Protein AF-A0A2V6IA35-F1 (afdb_monomer_lite)

Foldseek 3Di:
DQDVVLLVVLLCCDCPVVVDDPPDDDDDDDDPDDPNSVVSNVVNNVVD

Sequence (48 aa):
MHDARFDKLAKLLVEYSTRLKRNENVLIEPFDVPDEMTIALIRAVRKA

pLDDT: mean 95.54, std 4.83, range [67.38, 98.31]

Structure (mmCIF, N/CA/C/O backbone):
data_AF-A0A2V6IA35-F1
#
_entry.id   AF-A0A2V6IA35-F1
#
loop_
_atom_site.group_PDB
_atom_site.id
_atom_site.type_symbol
_atom_site.label_atom_id
_atom_site.label_alt_id
_atom_site.label_comp_id
_atom_site.label_asym_id
_atom_site.label_entity_id
_atom_site.label_seq_id
_atom_site.pdbx_PDB_ins_code
_atom_site.Cartn_x
_atom_site.Cartn_y
_atom_site.Cartn_z
_atom_site.occupancy
_atom_site.B_iso_or_equiv
_atom_site.auth_seq_id
_atom_site.auth_comp_id
_atom_site.auth_asym_id
_atom_site.auth_atom_id
_atom_site.pdbx_PDB_model_num
ATOM 1 N N . MET A 1 1 ? 0.719 -5.386 -17.362 1.00 67.38 1 MET A N 1
ATOM 2 C CA . MET A 1 1 ? 0.554 -6.734 -16.769 1.00 67.38 1 MET A CA 1
ATOM 3 C C . MET A 1 1 ? 0.457 -6.534 -15.269 1.00 67.38 1 MET A C 1
ATOM 5 O O . MET A 1 1 ? 1.334 -5.885 -14.726 1.00 67.38 1 MET A O 1
ATOM 9 N N . HIS A 1 2 ? -0.629 -6.971 -14.630 1.00 81.19 2 HIS A N 1
ATOM 10 C CA . HIS A 1 2 ? -0.838 -6.741 -13.196 1.00 81.19 2 HIS A CA 1
AT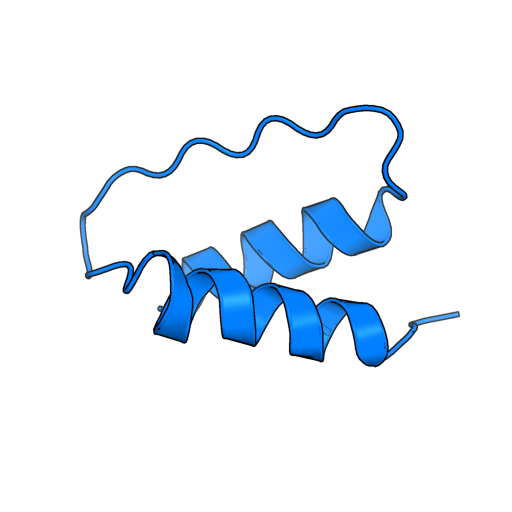OM 11 C C . HIS A 1 2 ? -0.003 -7.729 -12.376 1.00 81.19 2 HIS A C 1
ATOM 13 O O . HIS A 1 2 ? -0.202 -8.937 -12.499 1.00 81.19 2 HIS A O 1
ATOM 19 N N . ASP A 1 3 ? 0.931 -7.229 -11.567 1.00 92.81 3 ASP A N 1
ATOM 20 C CA . ASP A 1 3 ? 1.739 -8.059 -10.673 1.00 92.81 3 ASP A CA 1
ATOM 21 C C . ASP A 1 3 ? 1.046 -8.208 -9.311 1.00 92.81 3 ASP A C 1
ATOM 23 O O . ASP A 1 3 ? 0.957 -7.266 -8.521 1.00 92.81 3 ASP A O 1
ATOM 27 N N . ALA A 1 4 ? 0.585 -9.424 -9.006 1.00 95.19 4 ALA A N 1
ATOM 28 C CA . ALA A 1 4 ? -0.107 -9.739 -7.756 1.00 95.19 4 ALA A CA 1
ATOM 29 C C . ALA A 1 4 ? 0.749 -9.503 -6.493 1.00 95.19 4 ALA A C 1
ATOM 31 O O . ALA A 1 4 ? 0.211 -9.424 -5.383 1.00 95.19 4 ALA A O 1
ATOM 32 N N . ARG A 1 5 ? 2.078 -9.380 -6.624 1.00 96.38 5 ARG A N 1
ATOM 33 C CA . ARG A 1 5 ? 2.973 -9.075 -5.499 1.00 96.38 5 ARG A CA 1
ATOM 34 C C . ARG A 1 5 ? 2.730 -7.673 -4.940 1.00 96.38 5 ARG A C 1
ATOM 36 O O . ARG A 1 5 ? 2.842 -7.508 -3.725 1.00 96.38 5 ARG A O 1
ATOM 43 N N . PHE A 1 6 ? 2.343 -6.704 -5.775 1.00 97.12 6 PHE A N 1
ATOM 44 C CA . PHE A 1 6 ? 2.025 -5.347 -5.317 1.00 97.12 6 PHE A CA 1
ATOM 45 C C . PHE A 1 6 ? 0.783 -5.327 -4.432 1.00 97.12 6 PHE A C 1
ATOM 47 O O . PHE A 1 6 ? 0.820 -4.751 -3.348 1.00 97.12 6 PHE A O 1
ATOM 54 N N . ASP A 1 7 ? -0.278 -6.040 -4.816 1.00 97.25 7 ASP A N 1
ATOM 55 C CA . ASP A 1 7 ? -1.486 -6.146 -3.990 1.00 97.25 7 ASP A CA 1
ATOM 56 C C . ASP A 1 7 ? -1.190 -6.799 -2.634 1.00 97.25 7 ASP A C 1
ATOM 58 O O . ASP A 1 7 ? -1.676 -6.346 -1.595 1.00 97.25 7 ASP A O 1
ATOM 62 N N . LYS A 1 8 ? -0.369 -7.858 -2.628 1.00 97.88 8 LYS A N 1
ATOM 63 C CA . LYS A 1 8 ? 0.012 -8.557 -1.394 1.00 97.88 8 LYS A CA 1
ATOM 64 C C . LYS A 1 8 ? 0.825 -7.654 -0.466 1.00 97.88 8 LYS A C 1
ATOM 66 O O . LYS A 1 8 ? 0.566 -7.639 0.737 1.00 97.88 8 LYS A O 1
ATOM 71 N N . LEU A 1 9 ? 1.788 -6.912 -1.012 1.00 97.69 9 LEU A N 1
ATOM 72 C CA . LEU A 1 9 ? 2.600 -5.977 -0.239 1.00 97.69 9 LEU A CA 1
ATOM 73 C C . LEU A 1 9 ? 1.757 -4.808 0.282 1.00 97.69 9 LEU A C 1
ATOM 75 O O . LEU A 1 9 ? 1.826 -4.504 1.468 1.00 97.69 9 LEU A O 1
ATOM 79 N N . ALA A 1 10 ? 0.921 -4.202 -0.562 1.00 97.94 10 ALA A N 1
ATOM 80 C CA . ALA A 1 10 ? 0.039 -3.106 -0.171 1.00 97.94 10 ALA A CA 1
ATOM 81 C C . ALA A 1 10 ? -0.909 -3.515 0.964 1.00 97.94 10 ALA A C 1
ATOM 83 O O . ALA A 1 10 ? -1.031 -2.793 1.952 1.00 97.94 10 ALA A O 1
ATOM 84 N N . LYS A 1 11 ? -1.511 -4.709 0.875 1.00 98.12 11 LYS A N 1
ATOM 85 C CA . LYS A 1 11 ? -2.336 -5.266 1.953 1.00 98.12 11 LYS A CA 1
ATOM 86 C C . LYS A 1 11 ? -1.550 -5.395 3.258 1.00 98.12 11 LYS A C 1
ATOM 88 O O . LYS A 1 11 ? -2.033 -4.979 4.305 1.00 98.12 11 LYS A O 1
ATOM 93 N N . LEU A 1 12 ? -0.337 -5.948 3.200 1.00 98.31 12 LEU A N 1
ATOM 94 C CA . LEU A 1 12 ? 0.504 -6.130 4.383 1.00 98.31 12 LEU A CA 1
ATOM 95 C C . LEU A 1 12 ? 0.888 -4.789 5.021 1.00 98.31 12 LEU A C 1
ATOM 97 O O . LEU A 1 12 ? 0.789 -4.642 6.237 1.00 98.31 12 LEU A O 1
ATOM 101 N N . LEU A 1 13 ? 1.283 -3.804 4.215 1.00 97.75 13 LEU A N 1
ATOM 102 C CA . LEU A 1 13 ? 1.645 -2.481 4.717 1.00 97.75 13 LEU A CA 1
ATOM 103 C C . LEU A 1 13 ? 0.455 -1.796 5.399 1.00 97.75 13 LEU A C 1
ATOM 105 O O . LEU A 1 13 ? 0.613 -1.308 6.514 1.00 97.75 13 LEU A O 1
ATOM 109 N N . VAL A 1 14 ? -0.728 -1.826 4.781 1.00 98.00 14 VAL A N 1
ATOM 110 C CA . VAL A 1 14 ? -1.927 -1.143 5.295 1.00 98.00 14 VAL A CA 1
ATOM 111 C C . VAL A 1 14 ? -2.531 -1.850 6.515 1.00 98.00 14 VAL A C 1
ATOM 113 O O . VAL A 1 14 ? -2.798 -1.214 7.536 1.00 98.00 14 VAL A O 1
ATOM 116 N N . GLU A 1 15 ? -2.750 -3.165 6.436 1.00 96.56 15 GLU A N 1
ATOM 117 C CA . GLU A 1 15 ? -3.480 -3.906 7.475 1.00 96.56 15 GLU A CA 1
ATOM 118 C C . GLU A 1 15 ? -2.586 -4.306 8.653 1.00 96.56 15 GLU A C 1
ATOM 120 O O . GLU A 1 15 ? -3.026 -4.280 9.801 1.00 96.56 15 GLU A O 1
ATOM 125 N N . TYR A 1 16 ? -1.331 -4.685 8.390 1.00 97.00 16 TYR A N 1
ATOM 126 C CA . TYR A 1 16 ? -0.445 -5.218 9.426 1.00 97.00 16 TYR A CA 1
ATOM 127 C C . TYR A 1 16 ? 0.547 -4.179 9.950 1.00 97.00 16 TYR A C 1
ATOM 129 O O . TYR A 1 16 ? 0.657 -4.014 11.168 1.00 97.00 16 TYR A O 1
ATOM 137 N N . SER A 1 17 ? 1.268 -3.493 9.056 1.00 97.38 17 SER A N 1
ATOM 138 C CA . SER A 1 17 ? 2.346 -2.580 9.458 1.00 97.38 17 SER A CA 1
ATOM 139 C C . SER A 1 17 ? 1.810 -1.264 10.017 1.00 97.38 17 SER A C 1
ATOM 141 O O . SER A 1 17 ? 2.209 -0.865 11.107 1.00 97.38 17 SER A O 1
ATOM 143 N N . THR A 1 18 ? 0.896 -0.602 9.301 1.00 96.25 18 THR A N 1
ATOM 144 C CA . THR A 1 18 ? 0.293 0.660 9.758 1.00 96.25 18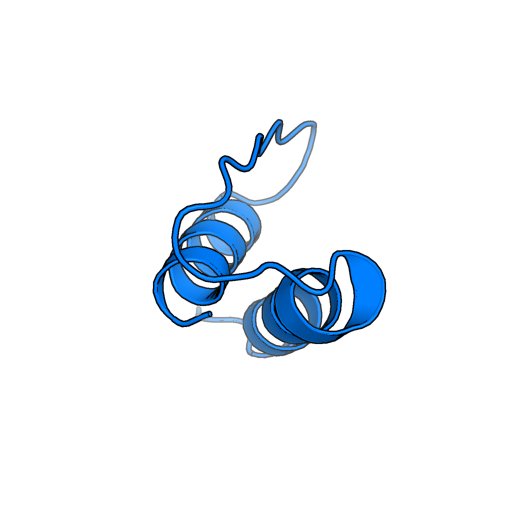 THR A CA 1
ATOM 145 C C . THR A 1 18 ? -0.970 0.442 10.582 1.00 96.25 18 THR A C 1
ATOM 147 O O . THR A 1 18 ? -1.323 1.313 11.368 1.00 96.25 18 THR A O 1
ATOM 150 N N . ARG A 1 19 ? -1.636 -0.716 10.430 1.00 97.12 19 ARG A N 1
ATOM 151 C CA . ARG A 1 19 ? -2.906 -1.058 11.103 1.00 97.12 19 ARG A CA 1
ATOM 152 C C . ARG A 1 19 ? -3.939 0.058 10.964 1.00 97.12 19 ARG A C 1
ATOM 154 O O . ARG A 1 19 ? -4.547 0.464 11.957 1.00 97.12 19 ARG A O 1
ATOM 161 N N . LEU A 1 20 ? -4.070 0.561 9.735 1.00 97.25 20 LEU A N 1
ATOM 162 C CA . LEU A 1 20 ? -4.899 1.720 9.421 1.00 97.25 20 LEU A CA 1
ATOM 163 C C . LEU A 1 20 ? -6.332 1.489 9.908 1.00 97.25 20 LEU A C 1
ATOM 165 O O . LEU A 1 20 ? -6.896 0.415 9.687 1.00 97.25 20 LEU A O 1
ATOM 169 N N . LYS A 1 21 ? -6.916 2.492 10.566 1.00 96.06 21 LYS A N 1
ATOM 170 C CA . LYS A 1 21 ? -8.307 2.451 11.024 1.00 96.06 21 LYS A CA 1
ATOM 171 C C . LYS A 1 21 ? -9.184 3.397 10.222 1.00 96.06 21 LYS A C 1
ATOM 173 O O . LYS A 1 21 ? -8.746 4.407 9.674 1.00 96.06 21 LYS A O 1
ATOM 178 N N . ARG A 1 22 ? -10.482 3.103 10.239 1.00 94.69 22 ARG A N 1
ATOM 179 C CA . ARG A 1 22 ? -11.505 3.963 9.651 1.00 94.69 22 ARG A CA 1
ATOM 180 C C . ARG A 1 22 ? -11.385 5.402 10.164 1.00 94.69 22 ARG A C 1
ATOM 182 O O . ARG A 1 22 ? -11.343 5.630 11.371 1.00 94.69 22 ARG A O 1
ATOM 189 N N . ASN A 1 23 ? -11.448 6.350 9.229 1.00 95.06 23 ASN A N 1
ATOM 190 C CA . ASN A 1 23 ? -11.331 7.798 9.444 1.00 95.06 23 ASN A CA 1
ATOM 191 C C . ASN A 1 23 ? -9.934 8.290 9.869 1.00 95.06 23 ASN A C 1
ATOM 193 O O . ASN A 1 23 ? -9.806 9.450 10.258 1.00 95.06 23 ASN A O 1
ATOM 197 N N . GLU A 1 24 ? -8.893 7.459 9.790 1.00 96.69 24 GLU A N 1
ATOM 198 C CA . GLU A 1 24 ?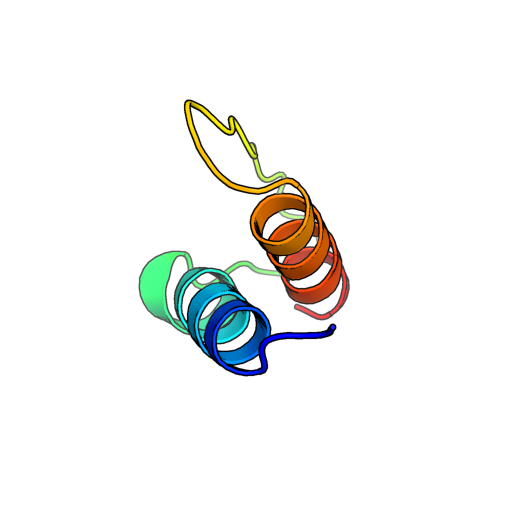 -7.514 7.938 9.903 1.00 96.69 24 GLU A CA 1
ATOM 199 C C . GLU A 1 24 ? -7.027 8.518 8.570 1.00 96.69 24 GLU A C 1
ATOM 201 O O . GLU A 1 24 ? -7.381 8.045 7.488 1.00 96.69 24 GLU A O 1
ATOM 206 N N . ASN A 1 25 ? -6.189 9.551 8.654 1.00 96.00 25 ASN A N 1
ATOM 207 C CA . ASN A 1 25 ? -5.511 10.110 7.491 1.00 96.00 25 ASN A CA 1
ATOM 208 C C . ASN A 1 25 ? -4.204 9.354 7.252 1.00 96.00 25 ASN A C 1
ATOM 210 O O . ASN A 1 25 ? -3.447 9.106 8.189 1.00 96.00 25 ASN A O 1
ATOM 214 N N . VAL A 1 26 ? -3.912 9.050 5.990 1.00 96.50 26 VAL A N 1
ATOM 215 C CA . VAL A 1 26 ? -2.661 8.411 5.577 1.00 96.50 26 VAL A CA 1
ATOM 216 C C . VAL A 1 26 ? -1.954 9.268 4.534 1.00 96.50 26 VAL A C 1
ATOM 218 O O . VAL A 1 26 ? -2.593 9.842 3.652 1.00 96.50 26 VAL A O 1
ATOM 221 N N . LEU A 1 27 ? -0.629 9.342 4.637 1.00 97.25 27 LEU A N 1
ATOM 222 C CA . LEU A 1 27 ? 0.239 9.941 3.630 1.00 97.25 27 LEU A CA 1
ATOM 223 C C . LEU A 1 27 ? 0.882 8.821 2.809 1.00 97.25 27 LEU A C 1
ATOM 225 O O . LEU A 1 27 ? 1.479 7.904 3.371 1.00 97.25 27 LEU 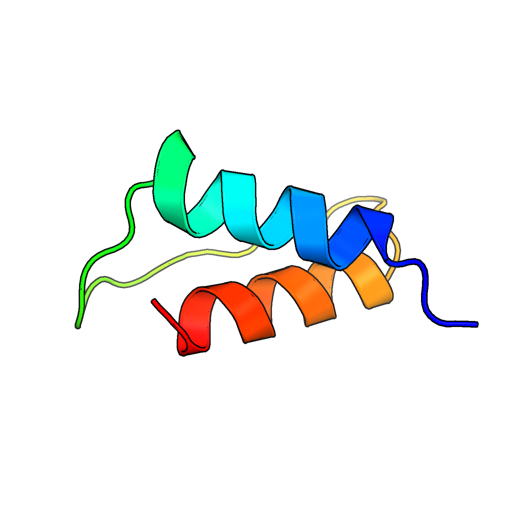A O 1
ATOM 229 N N . ILE A 1 28 ? 0.766 8.906 1.486 1.00 96.50 28 ILE A N 1
ATOM 230 C CA . ILE A 1 28 ? 1.479 8.039 0.547 1.00 96.50 28 ILE A CA 1
ATOM 231 C C . ILE A 1 28 ? 2.429 8.939 -0.240 1.00 96.50 28 ILE A C 1
ATOM 233 O O . ILE A 1 28 ? 1.979 9.721 -1.074 1.00 96.50 28 ILE A O 1
ATOM 237 N N . GLU A 1 29 ? 3.726 8.832 0.038 1.00 96.88 29 GLU A N 1
ATOM 238 C CA . GLU A 1 29 ? 4.787 9.564 -0.659 1.00 96.88 29 GLU A CA 1
ATOM 239 C C . GLU A 1 29 ? 5.653 8.566 -1.450 1.00 96.88 29 GLU A C 1
ATOM 241 O O . GLU A 1 29 ? 6.555 7.942 -0.888 1.00 96.88 29 GLU A O 1
ATOM 246 N N . PRO A 1 30 ? 5.338 8.318 -2.732 1.00 95.12 30 PRO A N 1
ATOM 247 C CA . PRO A 1 30 ? 6.109 7.403 -3.563 1.00 95.12 30 PRO A CA 1
ATOM 248 C C . PRO A 1 30 ? 7.404 8.064 -4.063 1.00 95.12 30 PRO A C 1
ATOM 250 O O . PRO A 1 30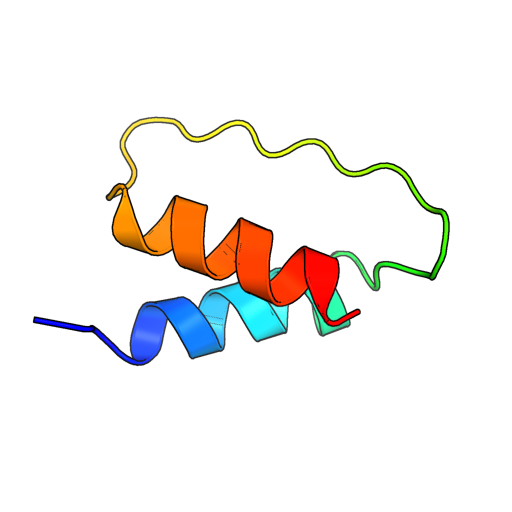 ? 7.376 9.178 -4.582 1.00 95.12 30 PRO A O 1
ATOM 253 N N . PHE A 1 31 ? 8.528 7.350 -3.971 1.00 96.38 31 PHE A N 1
ATOM 254 C CA . PHE A 1 31 ? 9.815 7.753 -4.546 1.00 96.38 31 PHE A CA 1
ATOM 255 C C . PHE A 1 31 ? 10.473 6.555 -5.231 1.00 96.38 31 PHE A C 1
ATOM 257 O O . PHE A 1 31 ? 10.679 5.531 -4.585 1.00 96.38 31 PHE A O 1
ATOM 264 N N . ASP A 1 32 ? 10.780 6.684 -6.524 1.00 95.69 32 ASP A N 1
ATOM 265 C CA . ASP A 1 32 ? 11.394 5.627 -7.349 1.00 95.69 32 ASP A CA 1
ATOM 266 C C . ASP A 1 32 ? 10.669 4.265 -7.259 1.00 95.69 32 ASP A C 1
ATOM 268 O O . ASP A 1 32 ? 11.271 3.193 -7.193 1.00 95.69 32 ASP A O 1
ATOM 272 N N . VAL A 1 33 ? 9.333 4.304 -7.211 1.00 93.50 33 VAL A N 1
ATOM 273 C CA . VAL A 1 33 ? 8.475 3.113 -7.204 1.00 93.50 33 VAL A CA 1
ATOM 274 C C . VAL A 1 33 ? 7.604 3.070 -8.458 1.00 93.50 33 VAL A C 1
ATOM 276 O O . VAL A 1 33 ? 7.182 4.124 -8.934 1.00 93.50 33 VAL A O 1
ATOM 279 N N . PRO A 1 34 ? 7.276 1.873 -8.978 1.00 95.06 34 PRO A N 1
ATOM 280 C CA . PRO A 1 34 ? 6.328 1.739 -10.080 1.00 95.06 34 PRO A CA 1
ATOM 281 C C . PRO A 1 34 ? 4.948 2.305 -9.726 1.00 95.06 34 PRO A C 1
ATOM 283 O O . PRO A 1 34 ? 4.450 2.095 -8.613 1.00 95.06 34 PRO A O 1
ATOM 286 N N . ASP A 1 35 ? 4.289 2.941 -10.694 1.00 94.75 35 ASP A N 1
ATOM 287 C CA . ASP A 1 35 ? 2.950 3.520 -10.530 1.00 94.75 35 ASP A CA 1
ATOM 288 C C . ASP A 1 35 ? 1.926 2.484 -10.045 1.00 94.75 35 ASP A C 1
ATOM 290 O O . ASP A 1 35 ? 1.055 2.786 -9.222 1.00 94.75 35 ASP A O 1
ATOM 294 N N . GLU A 1 36 ? 2.048 1.230 -10.492 1.00 95.94 36 GLU A N 1
ATOM 295 C CA . GLU A 1 36 ? 1.165 0.141 -10.078 1.00 95.94 36 GLU A CA 1
ATOM 296 C C . GLU A 1 36 ? 1.228 -0.133 -8.571 1.00 95.94 36 GLU A C 1
ATOM 298 O O . GLU A 1 36 ? 0.206 -0.486 -7.976 1.00 95.94 36 GLU A O 1
ATOM 303 N N . MET A 1 37 ? 2.388 0.072 -7.935 1.00 96.44 37 MET A N 1
ATOM 304 C CA . MET A 1 37 ? 2.536 -0.079 -6.487 1.00 96.44 37 MET A CA 1
ATOM 305 C C . MET A 1 37 ? 1.785 1.033 -5.746 1.00 96.44 37 MET A C 1
ATOM 307 O O . MET A 1 37 ? 1.048 0.761 -4.796 1.00 96.44 37 MET A O 1
ATOM 311 N N . THR A 1 38 ? 1.902 2.277 -6.216 1.00 96.62 38 THR A N 1
ATOM 312 C CA . THR A 1 38 ? 1.169 3.424 -5.655 1.00 96.62 38 THR A CA 1
ATOM 313 C C . THR A 1 38 ? -0.342 3.221 -5.786 1.00 96.62 38 THR A C 1
ATOM 315 O O . THR A 1 38 ? -1.094 3.422 -4.829 1.00 96.62 38 THR A O 1
ATOM 318 N N . ILE A 1 39 ? -0.802 2.733 -6.941 1.00 96.75 39 ILE A N 1
ATOM 319 C CA . ILE A 1 39 ? -2.214 2.396 -7.168 1.00 96.75 39 ILE A CA 1
ATOM 320 C C . ILE A 1 39 ? -2.673 1.274 -6.224 1.00 96.75 39 ILE A C 1
ATOM 322 O O . ILE A 1 39 ? -3.771 1.360 -5.661 1.00 96.75 39 ILE A O 1
ATOM 326 N N . ALA A 1 40 ? -1.863 0.228 -6.031 1.00 97.56 40 ALA A N 1
ATOM 327 C CA . ALA A 1 40 ? -2.174 -0.863 -5.109 1.00 97.56 40 ALA A CA 1
ATOM 328 C C . ALA A 1 40 ? -2.309 -0.363 -3.659 1.00 97.56 40 ALA A C 1
ATOM 330 O O . ALA A 1 40 ? -3.270 -0.734 -2.980 1.00 97.56 40 ALA A O 1
ATOM 331 N N . LEU A 1 41 ? -1.424 0.538 -3.212 1.00 97.69 41 LEU A N 1
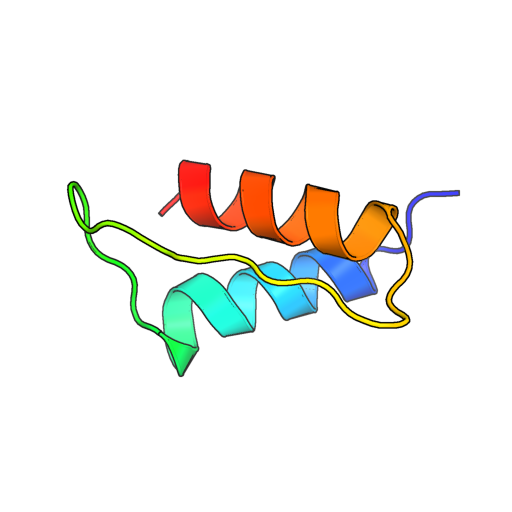ATOM 332 C CA . LEU A 1 41 ? -1.499 1.176 -1.891 1.00 97.69 41 LEU A CA 1
ATOM 333 C C . LEU A 1 41 ? -2.785 1.983 -1.712 1.00 97.69 41 LEU A C 1
ATOM 335 O O . LEU A 1 41 ? -3.506 1.749 -0.747 1.00 97.69 41 LEU A O 1
ATOM 339 N N . ILE A 1 42 ? -3.131 2.859 -2.661 1.00 97.44 42 ILE A N 1
ATOM 340 C CA . ILE A 1 42 ? -4.370 3.657 -2.599 1.00 97.44 42 ILE A CA 1
ATOM 341 C C . ILE A 1 42 ? -5.602 2.743 -2.501 1.00 97.44 42 ILE A C 1
ATOM 343 O O . ILE A 1 42 ? -6.526 2.995 -1.723 1.00 97.44 42 ILE A O 1
ATOM 347 N N . ARG A 1 43 ? -5.625 1.650 -3.272 1.00 97.38 43 ARG A N 1
ATOM 348 C CA . ARG A 1 43 ? -6.726 0.676 -3.238 1.00 97.38 43 ARG A CA 1
ATOM 349 C C . ARG A 1 43 ? -6.793 -0.087 -1.920 1.00 97.38 43 ARG A C 1
ATOM 351 O O . ARG A 1 43 ? -7.902 -0.352 -1.465 1.00 97.38 43 ARG A O 1
ATOM 358 N N . ALA A 1 44 ? -5.652 -0.466 -1.346 1.00 97.62 44 ALA A N 1
ATOM 359 C CA . ALA A 1 44 ? -5.589 -1.148 -0.058 1.00 97.62 44 ALA A CA 1
ATOM 360 C C . ALA A 1 44 ? -6.038 -0.219 1.079 1.00 97.62 44 ALA A C 1
ATOM 362 O O . ALA A 1 44 ? -6.909 -0.602 1.851 1.00 97.62 44 ALA A O 1
ATOM 363 N N . VAL A 1 45 ? -5.547 1.024 1.100 1.00 97.94 45 VAL A N 1
ATOM 364 C CA . VAL A 1 45 ? -5.964 2.073 2.044 1.00 97.94 45 VAL A CA 1
ATOM 365 C C . VAL A 1 45 ? -7.473 2.275 2.016 1.00 97.94 45 VAL A C 1
ATOM 367 O O . VAL A 1 45 ? -8.105 2.267 3.059 1.00 97.94 45 VAL A O 1
ATOM 370 N N . ARG A 1 46 ? -8.081 2.403 0.829 1.00 96.00 46 ARG A N 1
ATOM 371 C CA . ARG A 1 46 ? -9.534 2.618 0.711 1.00 96.00 46 ARG A CA 1
ATOM 372 C C . ARG A 1 46 ? -10.375 1.421 1.180 1.00 96.00 46 ARG A C 1
ATOM 374 O O . ARG A 1 46 ? -11.575 1.574 1.387 1.00 96.00 46 ARG A O 1
ATOM 381 N N . LYS A 1 47 ? -9.795 0.218 1.236 1.00 95.56 47 LYS A N 1
ATOM 382 C CA . LYS A 1 47 ? -10.486 -1.004 1.677 1.00 95.56 47 LYS A CA 1
ATOM 383 C C . LYS A 1 47 ? -10.420 -1.210 3.194 1.00 95.56 47 LYS A C 1
ATOM 385 O O . LYS A 1 47 ? -11.281 -1.930 3.698 1.00 95.56 47 LYS A O 1
ATOM 390 N N . ALA A 1 48 ? -9.405 -0.655 3.858 1.00 92.25 48 ALA A N 1
ATOM 391 C CA . ALA A 1 48 ? -9.207 -0.723 5.307 1.00 92.25 48 ALA A CA 1
ATOM 392 C C . ALA A 1 48 ? -10.084 0.307 6.040 1.00 92.25 48 ALA A C 1
ATOM 394 O O . ALA A 1 48 ? -10.565 -0.021 7.148 1.00 92.25 48 ALA A O 1
#

Secondary structure (DSSP, 8-state):
---HHHHHHHHIIIIIIS---TT-------SS--HHHHHHHHHHHHH-

Radius of gyration: 10.43 Å; chains: 1; bounding box: 23×20×28 Å